Protein AF-A0A7V5STZ0-F1 (afdb_monomer_lite)

pLDDT: mean 76.75, std 22.37, range [34.06, 97.5]

Foldseek 3Di:
DDPPPPPPPPPPPPPPPDPDPDPDDQPCDDPLDGAAEEEAPPAPPVQVVVSQVVQVVCCVVPVHGHHYDNDPDDDDPHYHYTGDPPD

Structure (mmCIF, N/CA/C/O backbone):
data_AF-A0A7V5STZ0-F1
#
_entry.id   AF-A0A7V5STZ0-F1
#
loop_
_atom_site.group_PDB
_atom_site.id
_atom_site.type_symbol
_atom_site.label_atom_id
_atom_site.label_alt_id
_atom_site.label_comp_id
_atom_site.label_asym_id
_atom_site.label_entity_id
_atom_site.label_seq_id
_atom_site.pdbx_PDB_ins_code
_atom_site.Cartn_x
_atom_site.Cartn_y
_atom_site.Cartn_z
_atom_site.occupancy
_atom_site.B_iso_or_equiv
_atom_site.auth_seq_id
_atom_site.auth_comp_id
_atom_site.auth_asym_id
_atom_site.auth_atom_id
_atom_site.pdbx_PDB_model_num
ATOM 1 N N . MET A 1 1 ? 11.338 -18.575 -26.297 1.00 40.81 1 MET A N 1
ATOM 2 C CA . MET A 1 1 ? 11.774 -18.610 -24.882 1.00 40.81 1 MET A CA 1
ATOM 3 C C . MET A 1 1 ? 10.734 -17.906 -24.023 1.00 40.81 1 MET A C 1
ATOM 5 O O . MET A 1 1 ? 10.641 -16.685 -24.066 1.00 40.81 1 MET A O 1
ATOM 9 N N . ARG A 1 2 ? 9.892 -18.672 -23.318 1.00 42.72 2 ARG A N 1
ATOM 10 C CA . ARG A 1 2 ? 8.876 -18.138 -22.401 1.00 42.72 2 ARG A CA 1
ATOM 11 C C . ARG A 1 2 ? 9.593 -17.534 -21.193 1.00 42.72 2 ARG A C 1
ATOM 13 O O . ARG A 1 2 ? 10.190 -18.268 -20.414 1.00 42.72 2 ARG A O 1
ATOM 20 N N . LYS A 1 3 ? 9.582 -16.206 -21.067 1.00 42.00 3 LYS A N 1
ATOM 21 C CA . LYS A 1 3 ? 10.044 -15.526 -19.855 1.00 42.00 3 LYS A CA 1
ATOM 22 C C . LYS A 1 3 ? 8.949 -15.692 -18.808 1.00 42.00 3 LYS A C 1
ATOM 24 O O . LYS A 1 3 ? 8.020 -14.893 -18.749 1.00 42.00 3 LYS A O 1
ATOM 29 N N . THR A 1 4 ? 9.020 -16.783 -18.055 1.00 40.50 4 THR A N 1
ATOM 30 C CA . THR A 1 4 ? 8.225 -16.978 -16.845 1.00 40.50 4 THR A CA 1
ATOM 31 C C . THR A 1 4 ? 8.638 -15.884 -15.867 1.00 40.50 4 THR A C 1
ATOM 33 O O . THR A 1 4 ? 9.675 -15.975 -15.215 1.00 40.50 4 THR A O 1
ATOM 36 N N . ILE A 1 5 ? 7.873 -14.795 -15.850 1.00 47.94 5 ILE A N 1
ATOM 37 C CA . ILE A 1 5 ? 7.970 -13.753 -14.837 1.00 47.94 5 ILE A CA 1
ATOM 38 C C . ILE A 1 5 ? 7.476 -14.398 -13.543 1.00 47.94 5 ILE A C 1
ATOM 40 O O . ILE A 1 5 ? 6.284 -14.571 -13.308 1.00 47.94 5 ILE A O 1
ATOM 44 N N . PHE A 1 6 ? 8.435 -14.857 -12.742 1.00 38.09 6 PHE A N 1
ATOM 45 C CA . PHE A 1 6 ? 8.215 -15.153 -11.338 1.00 38.09 6 PHE A CA 1
ATOM 46 C C . PHE A 1 6 ? 7.937 -13.812 -10.662 1.00 38.09 6 PHE A C 1
ATOM 48 O O . PHE A 1 6 ? 8.852 -13.099 -10.253 1.00 38.09 6 PHE A O 1
ATOM 55 N N . VAL A 1 7 ? 6.659 -13.434 -10.611 1.00 41.97 7 VAL A N 1
ATOM 56 C CA . VAL A 1 7 ? 6.182 -12.445 -9.649 1.00 41.97 7 VAL A CA 1
ATOM 57 C C . VAL A 1 7 ? 6.405 -13.096 -8.292 1.00 41.97 7 VAL A C 1
ATOM 59 O O . VAL A 1 7 ? 5.640 -13.966 -7.881 1.00 41.97 7 VAL A O 1
ATOM 62 N N . TYR A 1 8 ? 7.512 -12.747 -7.637 1.00 37.66 8 TYR A N 1
ATOM 63 C CA . TYR A 1 8 ? 7.699 -13.026 -6.222 1.00 37.66 8 TYR A CA 1
ATOM 64 C C . TYR A 1 8 ? 6.602 -12.244 -5.495 1.00 37.66 8 TYR A C 1
ATOM 66 O O . TYR A 1 8 ? 6.769 -11.078 -5.144 1.00 37.66 8 TYR A O 1
ATOM 74 N N . LEU A 1 9 ? 5.439 -12.877 -5.330 1.00 36.56 9 LEU A N 1
ATOM 75 C CA . LEU A 1 9 ? 4.498 -12.525 -4.285 1.00 36.56 9 LEU A CA 1
ATOM 76 C C . LEU A 1 9 ? 5.275 -12.718 -2.989 1.00 36.56 9 LEU A C 1
ATOM 78 O O . LEU A 1 9 ? 5.423 -13.838 -2.499 1.00 36.56 9 LEU A O 1
ATOM 82 N N . ILE A 1 10 ? 5.847 -11.630 -2.478 1.00 37.53 10 ILE A N 1
ATOM 83 C CA . ILE A 1 10 ? 6.351 -11.593 -1.116 1.00 37.53 10 ILE A CA 1
ATOM 84 C C . ILE A 1 10 ? 5.106 -11.723 -0.239 1.00 37.53 10 ILE A C 1
ATOM 86 O O . ILE A 1 10 ? 4.483 -10.740 0.151 1.00 37.53 10 ILE A O 1
ATOM 90 N N . PHE A 1 11 ? 4.719 -12.966 0.045 1.00 38.94 11 PHE A N 1
ATOM 91 C CA . PHE A 1 11 ? 3.876 -13.312 1.177 1.00 38.94 11 PHE A CA 1
ATOM 92 C C . PHE A 1 11 ? 4.679 -13.013 2.446 1.00 38.94 11 PHE A C 1
ATOM 94 O O . PHE A 1 11 ? 5.179 -13.904 3.123 1.00 38.94 11 PHE A O 1
ATOM 101 N N . ALA A 1 12 ? 4.809 -11.734 2.777 1.00 35.56 12 ALA A N 1
ATOM 102 C CA . ALA A 1 12 ? 5.062 -11.294 4.138 1.00 35.56 12 ALA A CA 1
ATOM 103 C C . ALA A 1 12 ? 3.738 -10.802 4.733 1.00 35.56 12 ALA A C 1
ATOM 105 O O . ALA A 1 12 ? 3.635 -9.705 5.267 1.00 35.56 12 ALA A O 1
ATOM 106 N N . SER A 1 13 ? 2.700 -11.636 4.639 1.00 34.38 13 SER A N 1
ATOM 107 C CA . SER A 1 13 ? 1.583 -11.552 5.571 1.00 34.38 13 SER A CA 1
ATOM 108 C C . SER A 1 13 ? 2.012 -12.261 6.850 1.00 34.38 13 SER A C 1
ATOM 110 O O . SER A 1 13 ? 1.768 -13.452 7.026 1.00 34.38 13 SER A O 1
ATOM 112 N N . ILE A 1 14 ? 2.639 -11.529 7.772 1.00 40.47 14 ILE A N 1
ATOM 113 C CA . ILE A 1 14 ? 2.507 -11.893 9.185 1.00 40.47 14 ILE A CA 1
ATOM 114 C C . ILE A 1 14 ? 1.118 -11.404 9.603 1.00 40.47 14 ILE A C 1
ATOM 116 O O . ILE A 1 14 ? 0.967 -10.360 10.232 1.00 40.47 14 ILE A O 1
ATOM 120 N N . VAL A 1 15 ? 0.075 -12.150 9.227 1.00 40.91 15 VAL A N 1
ATOM 121 C CA . VAL A 1 15 ? -1.234 -12.009 9.867 1.00 40.91 15 VAL A CA 1
ATOM 122 C C . VAL A 1 15 ? -1.149 -12.782 11.173 1.00 40.91 15 VAL A C 1
ATOM 124 O O . VAL A 1 15 ? -1.440 -13.973 11.246 1.00 40.91 15 VAL A O 1
ATOM 127 N N . LYS A 1 16 ? -0.721 -12.093 12.229 1.00 34.06 16 LYS A N 1
ATOM 128 C CA . LYS A 1 16 ? -1.050 -12.492 13.595 1.00 34.06 16 LYS A CA 1
ATOM 129 C C . LYS A 1 16 ? -2.097 -11.504 14.093 1.00 34.06 16 LYS A C 1
ATOM 131 O O . LYS A 1 16 ? -1.764 -10.490 14.695 1.00 34.06 16 LYS A O 1
ATOM 136 N N . SER A 1 17 ? -3.369 -11.793 13.820 1.00 35.50 17 SER A N 1
ATOM 137 C CA . SER A 1 17 ? -4.442 -11.180 14.601 1.00 35.50 17 SER A CA 1
ATOM 138 C C . SER A 1 17 ? -4.376 -11.805 15.992 1.00 35.50 17 SER A C 1
ATOM 140 O O . SER A 1 17 ? -4.792 -12.944 16.196 1.00 35.50 17 SER A O 1
ATOM 142 N N . PHE A 1 18 ? -3.732 -11.108 16.926 1.00 37.41 18 PHE A N 1
ATOM 143 C CA . PHE A 1 18 ? -3.805 -11.442 18.340 1.00 37.41 18 PHE A CA 1
ATOM 144 C C . PHE A 1 18 ? -4.792 -10.478 18.984 1.00 37.41 18 PHE A C 1
ATOM 146 O O . PHE A 1 18 ? -4.552 -9.274 19.046 1.00 37.41 18 PHE A O 1
ATOM 153 N N . CYS A 1 19 ? -5.894 -11.029 19.485 1.00 41.19 19 CYS A N 1
ATOM 154 C CA . CYS A 1 19 ? -6.731 -10.378 20.479 1.00 41.19 19 CYS A CA 1
ATOM 155 C C . CYS A 1 19 ? -5.896 -10.238 21.764 1.00 41.19 19 CYS A C 1
ATOM 157 O O . CYS A 1 19 ? -5.892 -11.118 22.621 1.00 41.19 19 CYS A O 1
ATOM 159 N N . GLY A 1 20 ? -5.092 -9.182 21.847 1.00 41.34 20 GLY A N 1
ATOM 160 C CA . GLY A 1 20 ? -4.205 -8.925 22.972 1.00 41.34 20 GLY A CA 1
ATOM 161 C C . GLY A 1 20 ? -3.464 -7.614 22.765 1.00 41.34 20 GLY A C 1
ATOM 162 O O . GLY A 1 20 ? -2.865 -7.396 21.717 1.00 41.34 20 GLY A O 1
ATOM 163 N N . SER A 1 21 ? -3.530 -6.743 23.766 1.00 50.12 21 SER A N 1
ATOM 164 C CA . SER A 1 21 ? -2.939 -5.404 23.843 1.00 50.12 21 SER A CA 1
ATOM 165 C C . SER A 1 21 ? -1.414 -5.409 23.650 1.00 50.12 21 SER A C 1
ATOM 167 O O . SER A 1 21 ? -0.659 -5.264 24.612 1.00 50.12 21 SER A O 1
ATOM 169 N N . ASN A 1 22 ? -0.940 -5.604 22.420 1.00 50.81 22 ASN A N 1
ATOM 170 C CA . ASN A 1 22 ? 0.480 -5.651 22.093 1.00 50.81 22 ASN A CA 1
ATOM 171 C C . ASN A 1 22 ? 0.869 -4.394 21.312 1.00 50.81 22 ASN A C 1
ATOM 173 O O . ASN A 1 22 ? 0.425 -4.180 20.187 1.00 50.81 22 ASN A O 1
ATOM 177 N N . LYS A 1 23 ? 1.719 -3.559 21.917 1.00 58.94 23 LYS A N 1
ATOM 178 C CA . LYS A 1 23 ? 2.133 -2.229 21.426 1.00 58.94 23 LYS A CA 1
ATOM 179 C C . LYS A 1 23 ? 3.014 -2.253 20.158 1.00 58.94 23 LYS A C 1
ATOM 181 O O . LYS A 1 23 ? 3.581 -1.227 19.805 1.00 58.94 23 LYS A O 1
ATOM 186 N N . TYR A 1 24 ? 3.153 -3.401 19.492 1.00 72.00 24 TYR A N 1
ATOM 187 C CA . TYR A 1 24 ? 4.171 -3.647 18.461 1.00 72.00 24 TYR A CA 1
ATOM 188 C C . TYR A 1 24 ? 3.611 -4.135 17.114 1.00 72.00 24 TYR A C 1
ATOM 190 O O . TYR A 1 24 ? 4.368 -4.625 16.281 1.00 72.00 24 TYR A O 1
ATOM 198 N N . VAL A 1 25 ? 2.299 -4.033 16.881 1.00 81.31 25 VAL A N 1
ATOM 19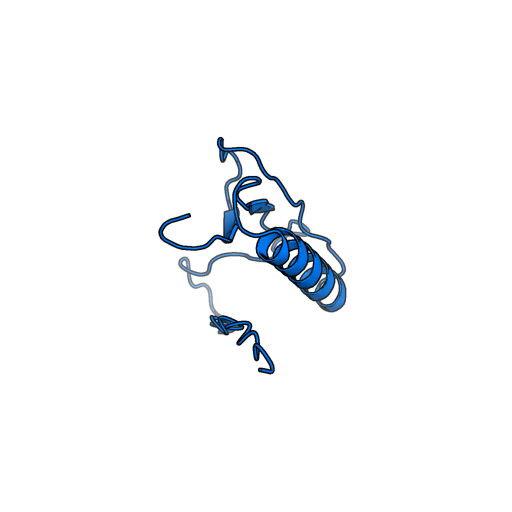9 C CA . VAL A 1 25 ? 1.689 -4.415 15.595 1.00 81.31 25 VAL A CA 1
ATOM 200 C C . VAL A 1 25 ? 1.671 -3.211 14.655 1.00 81.31 25 VAL A C 1
ATOM 202 O O . VAL A 1 25 ? 1.259 -2.124 15.054 1.00 81.31 25 VAL A O 1
ATOM 205 N N . PHE A 1 26 ? 2.100 -3.400 13.405 1.00 84.62 26 PHE A N 1
ATOM 206 C CA . PHE A 1 26 ? 1.967 -2.382 12.364 1.00 84.62 26 PHE A CA 1
ATOM 207 C C . PHE A 1 26 ? 0.507 -2.324 11.877 1.00 84.62 26 PHE A C 1
ATOM 209 O O . PHE A 1 26 ? 0.006 -3.327 11.359 1.00 84.62 26 PHE A O 1
ATOM 216 N N . PRO A 1 27 ? -0.197 -1.191 12.029 1.00 89.06 27 PRO A N 1
ATOM 217 C CA . PRO A 1 27 ? -1.585 -1.082 11.607 1.00 89.06 27 PRO A CA 1
ATOM 218 C C . PRO A 1 27 ? -1.668 -0.878 10.090 1.00 89.06 27 PRO A C 1
ATOM 220 O O . PRO A 1 27 ? -1.378 0.202 9.581 1.00 89.06 27 PRO A O 1
ATOM 223 N N . ILE A 1 28 ? -2.103 -1.914 9.366 1.00 90.31 28 ILE A N 1
ATOM 224 C CA . ILE A 1 28 ? -2.433 -1.799 7.934 1.00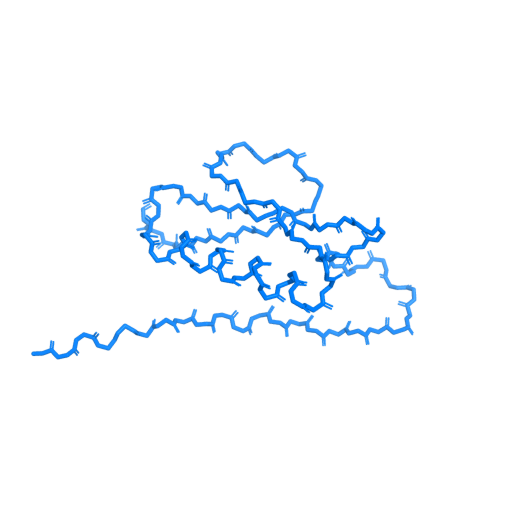 90.31 28 ILE A CA 1
ATOM 225 C C . ILE A 1 28 ? -3.736 -1.016 7.767 1.00 90.31 28 ILE A C 1
ATOM 227 O O . ILE A 1 28 ? -3.797 -0.087 6.970 1.00 90.31 28 ILE A O 1
ATOM 231 N N . VAL A 1 29 ? -4.760 -1.360 8.552 1.00 90.62 29 VAL A N 1
ATOM 232 C CA . VAL A 1 29 ? -5.990 -0.579 8.695 1.00 90.62 29 VAL A CA 1
ATOM 233 C C . VAL A 1 29 ? -6.351 -0.520 10.177 1.00 90.62 29 VAL A C 1
ATOM 235 O O . VAL A 1 29 ? -6.454 -1.559 10.827 1.00 90.62 29 VAL A O 1
ATOM 238 N N . SER A 1 30 ? -6.524 0.685 10.718 1.00 88.44 30 SER A N 1
ATOM 239 C CA . SER A 1 30 ? -6.979 0.932 12.095 1.00 88.44 30 SER A CA 1
ATOM 240 C C . SER A 1 30 ? -7.840 2.183 12.134 1.00 88.44 30 SER A C 1
ATOM 242 O O . SER A 1 30 ? -7.566 3.136 11.410 1.00 88.44 30 SER A O 1
ATOM 244 N N . ASP A 1 31 ? -8.878 2.197 12.971 1.00 85.19 31 ASP A N 1
ATOM 245 C CA . ASP A 1 31 ? -9.721 3.380 13.213 1.00 85.19 31 ASP A CA 1
ATOM 246 C C . ASP A 1 31 ? -10.193 4.082 11.928 1.00 85.19 31 ASP A C 1
ATOM 248 O O . ASP A 1 31 ? -10.189 5.308 11.813 1.00 85.19 31 ASP A O 1
ATOM 252 N N . LYS A 1 32 ? -10.597 3.277 10.936 1.00 85.75 32 LYS A N 1
ATOM 253 C CA . LYS A 1 32 ? -11.044 3.718 9.604 1.00 85.75 32 LYS A CA 1
ATOM 254 C C . LYS A 1 32 ? -9.978 4.419 8.749 1.00 85.75 32 LYS A C 1
ATOM 256 O O . LYS A 1 32 ? -10.316 5.118 7.797 1.00 85.75 32 LYS A O 1
ATOM 261 N N . LYS A 1 33 ? -8.698 4.233 9.063 1.00 88.69 33 LYS A N 1
ATOM 262 C CA . LYS A 1 33 ? -7.563 4.730 8.281 1.00 88.69 33 LYS A CA 1
ATOM 263 C C . LYS A 1 33 ? -6.710 3.567 7.806 1.00 88.69 33 LYS A C 1
ATOM 265 O O . LYS A 1 33 ? -6.373 2.687 8.593 1.00 88.69 33 LYS A O 1
ATOM 270 N N . ALA A 1 34 ? -6.353 3.593 6.529 1.00 92.69 34 ALA A N 1
ATOM 271 C CA . ALA A 1 34 ? -5.398 2.665 5.946 1.00 92.69 34 ALA A CA 1
ATOM 272 C C . ALA A 1 34 ? -3.990 3.278 5.916 1.00 92.69 34 ALA A C 1
ATOM 274 O O . ALA A 1 34 ? -3.839 4.491 5.751 1.00 92.69 34 ALA A O 1
ATOM 275 N N . ALA A 1 35 ? -2.968 2.438 6.065 1.00 92.88 35 ALA A N 1
ATOM 276 C CA . ALA A 1 35 ? -1.580 2.806 5.814 1.00 92.88 35 ALA A CA 1
ATOM 277 C C . ALA A 1 35 ? -1.392 3.182 4.338 1.00 92.88 35 ALA A C 1
ATOM 279 O O . ALA A 1 35 ? -1.952 2.539 3.452 1.00 92.88 35 ALA A O 1
ATOM 280 N N . VAL A 1 36 ? -0.588 4.209 4.070 1.00 94.00 36 VAL A N 1
ATOM 281 C CA . VAL A 1 36 ? -0.359 4.704 2.704 1.00 94.00 36 VAL A CA 1
ATOM 282 C C . VAL A 1 36 ? 0.656 3.814 1.994 1.00 94.00 36 VAL A C 1
ATOM 284 O O . VAL A 1 36 ? 1.699 3.478 2.560 1.00 94.00 36 VAL A O 1
ATOM 287 N N . ILE A 1 37 ? 0.378 3.438 0.749 1.00 94.75 37 ILE A N 1
ATOM 288 C CA . ILE A 1 37 ? 1.286 2.633 -0.069 1.00 94.75 37 ILE A CA 1
ATOM 289 C C . ILE A 1 37 ? 2.197 3.569 -0.857 1.00 94.75 37 ILE A C 1
ATOM 291 O O . ILE A 1 37 ? 1.733 4.425 -1.605 1.00 94.75 37 ILE A O 1
ATOM 295 N N . TYR A 1 38 ? 3.503 3.390 -0.714 1.00 94.06 38 TYR A N 1
ATOM 296 C CA . TYR A 1 38 ? 4.521 4.117 -1.454 1.00 94.06 38 TYR A CA 1
ATOM 297 C C . TYR A 1 38 ? 5.248 3.188 -2.415 1.00 94.06 38 TYR A C 1
ATOM 299 O O . TYR A 1 38 ? 5.679 2.106 -2.024 1.00 94.06 38 TYR A O 1
ATOM 307 N N . PHE A 1 39 ? 5.444 3.638 -3.650 1.00 91.12 39 PHE A N 1
ATOM 308 C CA . PHE A 1 39 ? 6.331 2.972 -4.600 1.00 91.12 39 PHE A CA 1
ATOM 309 C C . PHE A 1 39 ? 7.201 3.985 -5.342 1.00 91.12 39 PHE A C 1
ATOM 311 O O . PHE A 1 39 ? 6.820 5.146 -5.488 1.00 91.12 39 PHE A O 1
ATOM 318 N N . ASP A 1 40 ? 8.372 3.572 -5.823 1.00 88.94 40 ASP A N 1
ATOM 319 C CA . ASP A 1 40 ? 9.179 4.448 -6.675 1.00 88.94 40 ASP A CA 1
ATOM 320 C C . ASP A 1 40 ? 8.611 4.456 -8.102 1.00 88.94 40 ASP A C 1
ATOM 322 O O . ASP A 1 40 ? 8.477 3.416 -8.746 1.00 88.94 40 ASP A O 1
ATOM 326 N N . ILE A 1 41 ? 8.291 5.645 -8.622 1.00 88.75 41 ILE A N 1
ATOM 327 C CA . ILE A 1 41 ? 7.812 5.818 -10.001 1.00 88.75 41 ILE A CA 1
ATOM 328 C C . ILE A 1 41 ? 8.838 5.354 -11.045 1.00 88.75 41 ILE A C 1
ATOM 330 O O . ILE A 1 41 ? 8.461 4.988 -12.158 1.00 88.75 41 ILE A O 1
ATOM 334 N N . ASN A 1 42 ? 10.125 5.359 -10.690 1.00 89.12 42 ASN A N 1
ATOM 335 C CA . ASN A 1 42 ? 11.213 4.899 -11.549 1.00 89.12 42 ASN A CA 1
ATOM 336 C C . ASN A 1 42 ? 11.399 3.378 -11.485 1.00 89.12 42 ASN A C 1
ATOM 338 O O . ASN A 1 42 ? 12.163 2.822 -12.279 1.00 89.12 42 ASN A O 1
ATOM 342 N N . ASP A 1 43 ? 10.694 2.688 -10.583 1.00 87.69 43 ASP A N 1
ATOM 343 C CA . ASP A 1 43 ? 10.764 1.240 -10.466 1.00 87.69 43 ASP A CA 1
ATOM 344 C C . ASP A 1 43 ? 10.126 0.542 -11.682 1.00 87.69 43 ASP A C 1
ATOM 346 O O . ASP A 1 43 ? 9.736 1.149 -12.686 1.00 87.69 43 ASP A O 1
ATOM 350 N N . TYR A 1 44 ? 10.128 -0.788 -11.728 1.00 89.88 44 TYR A N 1
ATOM 351 C CA . TYR A 1 44 ? 9.485 -1.517 -12.812 1.00 89.88 44 TYR A CA 1
ATOM 352 C C . 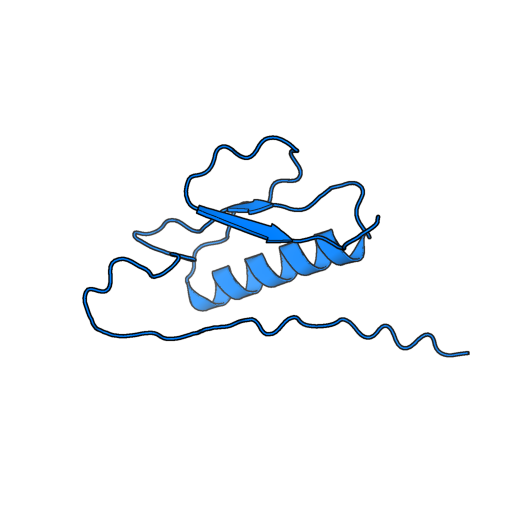TYR A 1 44 ? 7.995 -1.204 -12.817 1.00 89.88 44 TYR A C 1
ATOM 354 O O . TYR A 1 44 ? 7.356 -1.179 -11.775 1.00 89.88 44 TYR A O 1
ATOM 362 N N . LYS A 1 45 ? 7.411 -1.040 -14.009 1.00 90.12 45 LYS A N 1
ATOM 363 C CA . LYS A 1 45 ? 5.971 -0.780 -14.171 1.00 90.12 45 LYS A CA 1
ATOM 364 C C . LYS A 1 45 ? 5.098 -1.777 -13.395 1.00 90.12 45 LYS A C 1
ATOM 366 O O . LYS A 1 45 ? 4.036 -1.416 -12.904 1.00 90.12 45 LYS A O 1
ATOM 371 N N . VAL A 1 46 ? 5.565 -3.021 -13.268 1.00 91.94 46 VAL A N 1
ATOM 372 C CA . VAL A 1 46 ? 4.886 -4.068 -12.494 1.00 91.94 46 VAL A CA 1
ATOM 373 C C . VAL A 1 46 ? 4.771 -3.740 -11.006 1.00 91.94 46 VAL A C 1
ATOM 375 O O . VAL A 1 46 ? 3.815 -4.180 -10.392 1.00 91.94 46 VAL A O 1
ATOM 378 N N . VAL A 1 47 ? 5.673 -2.937 -10.436 1.00 91.44 47 VAL A N 1
ATOM 379 C CA . VAL A 1 47 ? 5.602 -2.497 -9.036 1.00 91.44 47 VAL A CA 1
ATOM 380 C C . VAL A 1 47 ? 4.377 -1.619 -8.814 1.00 91.44 47 VAL A C 1
ATOM 382 O O . VAL A 1 47 ? 3.601 -1.901 -7.912 1.00 91.44 47 VAL A O 1
ATOM 385 N N . GLY A 1 48 ? 4.133 -0.632 -9.682 1.00 93.19 48 GLY A N 1
ATOM 386 C CA . GLY A 1 48 ? 2.921 0.191 -9.603 1.00 93.19 48 GLY A CA 1
ATOM 387 C C . GLY A 1 48 ? 1.637 -0.630 -9.768 1.00 93.19 48 GLY A C 1
ATOM 388 O O . GLY A 1 48 ? 0.667 -0.405 -9.052 1.00 93.19 48 GLY A O 1
ATOM 389 N N . ILE A 1 49 ? 1.647 -1.634 -10.656 1.00 94.38 49 ILE A N 1
ATOM 390 C CA . ILE A 1 49 ? 0.513 -2.562 -10.826 1.00 94.38 49 ILE A CA 1
ATOM 391 C C . ILE A 1 49 ? 0.285 -3.375 -9.546 1.00 94.38 49 ILE A C 1
ATOM 393 O O . ILE A 1 49 ? -0.843 -3.467 -9.076 1.00 94.38 49 ILE A O 1
ATOM 397 N N . SER A 1 50 ? 1.343 -3.936 -8.962 1.00 94.81 50 SER A N 1
ATOM 398 C CA . SER A 1 50 ? 1.253 -4.698 -7.715 1.00 94.81 50 SER A CA 1
ATOM 399 C C . SER A 1 50 ? 0.774 -3.841 -6.541 1.00 94.81 50 SER A C 1
ATOM 401 O O . SER A 1 50 ? -0.017 -4.326 -5.737 1.00 94.81 50 SER A O 1
ATOM 403 N N . SER A 1 51 ? 1.195 -2.575 -6.456 1.00 94.75 51 SER A N 1
ATOM 404 C CA . SER A 1 51 ? 0.708 -1.622 -5.449 1.00 94.75 51 SER A CA 1
ATOM 405 C C . 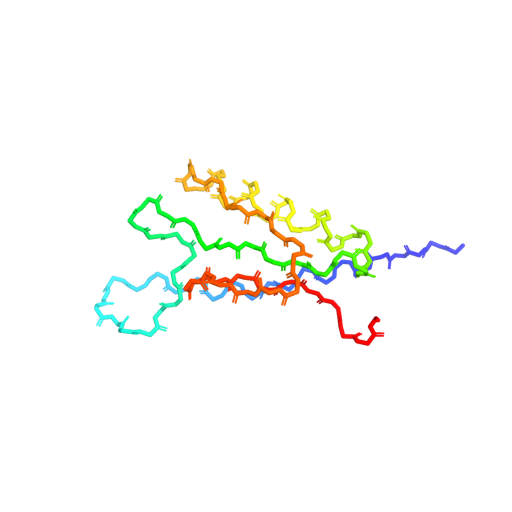SER A 1 51 ? -0.801 -1.390 -5.562 1.00 94.75 51 SER A C 1
ATOM 407 O O . SER A 1 51 ? -1.495 -1.392 -4.549 1.00 94.75 51 SER A O 1
ATOM 409 N N . GLU A 1 52 ? -1.317 -1.237 -6.785 1.00 96.38 52 GLU A N 1
ATOM 410 C CA . GLU A 1 52 ? -2.754 -1.072 -7.037 1.00 96.38 52 GLU A CA 1
ATOM 411 C C . GLU A 1 52 ? -3.542 -2.343 -6.699 1.00 96.38 52 GLU A C 1
ATOM 413 O O . GLU A 1 52 ? -4.588 -2.272 -6.058 1.00 96.38 52 GLU A O 1
ATOM 418 N N . LEU A 1 53 ? -3.027 -3.516 -7.083 1.00 97.50 53 LEU A N 1
ATOM 419 C CA . LEU A 1 53 ? -3.647 -4.797 -6.736 1.00 97.50 53 LEU A CA 1
ATOM 420 C C . LEU A 1 53 ? -3.722 -4.984 -5.216 1.00 97.50 53 LEU A C 1
ATOM 422 O O . LEU A 1 53 ? -4.791 -5.298 -4.701 1.00 97.50 53 LEU A O 1
ATOM 426 N N . LEU A 1 54 ? -2.638 -4.689 -4.493 1.00 95.44 54 LEU A N 1
ATOM 427 C CA . LEU A 1 54 ? -2.629 -4.748 -3.032 1.00 95.44 54 LEU A CA 1
ATOM 428 C C . LEU A 1 54 ? -3.634 -3.768 -2.405 1.00 95.44 54 LEU A C 1
ATOM 430 O O . LEU A 1 54 ? -4.308 -4.122 -1.439 1.00 95.44 54 LEU A O 1
ATOM 434 N N . ALA A 1 55 ? -3.751 -2.546 -2.935 1.00 96.19 55 ALA A N 1
ATOM 435 C CA . ALA A 1 55 ? -4.722 -1.571 -2.442 1.00 96.19 55 ALA A CA 1
ATOM 436 C C . ALA A 1 55 ? -6.166 -2.072 -2.600 1.00 96.19 55 ALA A C 1
ATOM 438 O O . ALA A 1 55 ? -6.965 -1.931 -1.674 1.00 96.19 55 ALA A O 1
ATOM 439 N N . ASN A 1 56 ? -6.480 -2.690 -3.741 1.00 97.12 56 ASN A N 1
ATOM 440 C CA . ASN A 1 56 ? -7.795 -3.278 -4.003 1.00 97.12 56 ASN A CA 1
ATOM 441 C C . ASN A 1 56 ? -8.073 -4.486 -3.098 1.00 97.12 56 ASN A C 1
ATOM 443 O O . ASN A 1 56 ? -9.185 -4.626 -2.595 1.00 97.12 56 ASN A O 1
ATOM 447 N N . ASP A 1 57 ? -7.071 -5.327 -2.833 1.00 95.19 57 ASP A N 1
ATOM 448 C CA . ASP A 1 57 ? -7.219 -6.448 -1.900 1.00 95.19 57 ASP A CA 1
ATOM 449 C C . ASP A 1 57 ? -7.518 -5.940 -0.478 1.00 95.19 57 ASP A C 1
ATOM 451 O O . ASP A 1 57 ? -8.448 -6.428 0.171 1.00 95.19 57 ASP A O 1
ATOM 455 N N . ILE A 1 58 ? -6.799 -4.908 -0.013 1.00 93.31 58 ILE A N 1
ATOM 456 C CA . ILE A 1 58 ? -7.053 -4.270 1.290 1.00 93.31 58 ILE A CA 1
ATOM 457 C C . ILE A 1 58 ? -8.462 -3.666 1.334 1.00 93.31 58 ILE A C 1
ATOM 459 O O . ILE A 1 58 ? -9.179 -3.870 2.318 1.00 93.31 58 ILE A O 1
ATOM 463 N N . GLU A 1 59 ? -8.891 -2.975 0.279 1.00 95.62 59 GLU A N 1
ATOM 464 C CA . GLU A 1 59 ? -10.253 -2.445 0.173 1.00 95.62 59 GLU A CA 1
ATOM 465 C C . GLU A 1 59 ? -11.302 -3.562 0.220 1.00 95.62 59 GLU A C 1
ATOM 467 O O . GLU A 1 59 ? -12.282 -3.443 0.948 1.00 95.62 59 GLU A O 1
ATOM 472 N N . SER A 1 60 ? -11.087 -4.676 -0.481 1.00 95.50 60 SER A N 1
ATOM 473 C CA . SER A 1 60 ? -12.053 -5.782 -0.521 1.00 95.50 60 SER A CA 1
ATOM 474 C C . SER A 1 60 ? -12.291 -6.428 0.851 1.00 95.50 60 SER A C 1
ATOM 476 O O . SER A 1 60 ? -13.401 -6.874 1.141 1.00 95.50 60 SER A O 1
ATOM 478 N N . ILE A 1 61 ? -11.267 -6.447 1.713 1.00 94.38 61 ILE A N 1
ATOM 479 C CA . ILE A 1 61 ? -11.332 -7.048 3.052 1.00 94.38 61 ILE A CA 1
ATOM 480 C C . ILE A 1 61 ? -11.816 -6.036 4.096 1.00 94.38 61 ILE A C 1
ATOM 482 O O . ILE A 1 61 ? -12.502 -6.407 5.049 1.00 94.38 61 ILE A O 1
ATOM 486 N N . THR A 1 62 ? -11.438 -4.764 3.954 1.00 89.38 62 THR A N 1
ATOM 487 C CA . THR A 1 62 ? -11.632 -3.749 5.006 1.00 89.38 62 THR A CA 1
ATOM 488 C C . THR A 1 62 ? -12.675 -2.684 4.669 1.00 89.38 62 THR A C 1
ATOM 490 O O . THR A 1 62 ? -13.094 -1.940 5.555 1.00 89.38 62 THR A O 1
ATOM 493 N N . GLY A 1 63 ? -13.088 -2.587 3.405 1.00 92.56 63 GLY A N 1
ATOM 494 C CA . GLY A 1 63 ? -13.926 -1.514 2.863 1.00 92.56 63 GLY A CA 1
ATOM 495 C C . GLY A 1 63 ? -13.214 -0.163 2.731 1.00 92.56 63 GLY A C 1
ATOM 496 O O . GLY A 1 63 ? -13.867 0.835 2.435 1.00 92.56 63 GLY A O 1
ATOM 497 N N . ILE A 1 64 ? -11.903 -0.097 2.994 1.00 93.00 64 ILE A N 1
ATOM 498 C CA . ILE A 1 64 ? -11.120 1.143 2.988 1.00 93.00 64 ILE A CA 1
ATOM 499 C C . ILE A 1 64 ? -9.956 0.984 2.021 1.00 93.00 64 ILE A C 1
ATOM 501 O O . ILE A 1 64 ? -9.074 0.154 2.239 1.00 93.00 64 ILE A O 1
ATOM 505 N N . LYS A 1 65 ? -9.928 1.813 0.976 1.00 95.75 65 LYS A N 1
ATOM 506 C CA . LYS A 1 65 ? -8.840 1.810 0.000 1.00 95.75 65 LYS A CA 1
ATOM 507 C C . LYS A 1 65 ? -7.631 2.613 0.501 1.00 95.75 65 LYS A C 1
ATOM 509 O O . LYS A 1 65 ? -7.783 3.802 0.794 1.00 95.75 65 LYS A O 1
ATOM 514 N N . PRO A 1 66 ? -6.432 2.006 0.585 1.00 95.38 66 PRO A N 1
ATOM 515 C CA . PRO A 1 66 ? -5.189 2.730 0.828 1.00 95.38 66 PRO A CA 1
ATOM 516 C C . PRO A 1 66 ? -4.914 3.782 -0.247 1.00 95.38 66 PRO A C 1
ATOM 518 O O . PRO A 1 66 ? -5.110 3.535 -1.436 1.00 95.38 66 PRO A O 1
ATOM 521 N N . GLU A 1 67 ? -4.391 4.936 0.160 1.00 95.69 67 GLU A N 1
ATOM 522 C CA . GLU A 1 67 ? -3.835 5.902 -0.786 1.00 95.69 67 GLU A CA 1
ATOM 523 C C . GLU A 1 67 ? -2.508 5.366 -1.340 1.00 95.69 67 GLU A C 1
ATOM 525 O O . GLU A 1 67 ? -1.699 4.813 -0.592 1.00 95.69 67 GLU A O 1
ATOM 530 N N . ILE A 1 68 ? -2.269 5.546 -2.641 1.00 95.12 68 ILE A N 1
ATOM 531 C CA . ILE A 1 68 ? -1.014 5.168 -3.293 1.00 95.12 68 ILE A CA 1
ATOM 532 C C . ILE A 1 68 ? -0.264 6.436 -3.693 1.00 95.12 68 ILE A C 1
ATOM 534 O O . ILE A 1 68 ? -0.784 7.271 -4.434 1.00 95.12 68 ILE A O 1
ATOM 538 N N . LYS A 1 69 ? 0.980 6.571 -3.232 1.00 93.81 69 LYS A N 1
ATOM 539 C CA . LYS A 1 69 ? 1.863 7.703 -3.524 1.00 93.81 69 LYS A CA 1
ATOM 540 C C . LYS A 1 69 ? 3.139 7.227 -4.204 1.00 93.81 69 LYS A C 1
ATOM 542 O O . LYS A 1 69 ? 3.687 6.177 -3.888 1.00 93.81 69 LYS A O 1
ATOM 547 N N . SER A 1 70 ? 3.659 8.057 -5.102 1.00 88.94 70 SER A N 1
ATOM 548 C CA . SER A 1 70 ? 4.945 7.826 -5.770 1.00 88.94 70 SER A CA 1
ATOM 549 C C . SER A 1 70 ? 5.993 8.898 -5.446 1.00 88.94 70 SER A C 1
ATOM 551 O O . SER A 1 70 ? 6.921 9.148 -6.215 1.00 88.94 70 SER A O 1
ATOM 553 N N . SER A 1 71 ? 5.806 9.600 -4.324 1.00 79.88 71 SER A N 1
ATOM 554 C CA . SER A 1 71 ? 6.688 10.676 -3.865 1.00 79.88 71 SER A CA 1
ATOM 555 C C . SER A 1 71 ? 7.895 10.119 -3.115 1.00 79.88 71 SER A C 1
ATOM 557 O O . SER A 1 71 ? 7.759 9.218 -2.292 1.00 79.88 71 SER A O 1
ATOM 559 N N . LYS A 1 72 ? 9.068 10.735 -3.315 1.00 74.19 72 LYS A N 1
ATOM 560 C CA . LYS A 1 72 ? 10.285 10.444 -2.535 1.00 74.19 72 LYS A CA 1
ATOM 561 C C . LYS A 1 72 ? 10.183 10.885 -1.074 1.00 74.19 72 LYS A C 1
ATOM 563 O O . LYS A 1 72 ? 10.959 10.428 -0.241 1.00 74.19 72 LYS A O 1
ATOM 568 N N . LYS A 1 73 ? 9.260 11.798 -0.757 1.00 82.88 73 LYS A N 1
ATOM 569 C CA . LYS A 1 73 ? 9.051 12.283 0.607 1.00 82.88 73 LYS A CA 1
ATOM 570 C C . LYS A 1 73 ? 7.900 11.519 1.254 1.00 82.88 73 LYS A C 1
ATOM 572 O O . LYS A 1 73 ? 6.748 11.651 0.838 1.00 82.88 73 LYS A O 1
ATOM 577 N N . ILE A 1 74 ? 8.239 10.766 2.292 1.00 85.62 74 ILE A N 1
ATOM 578 C CA . ILE A 1 74 ? 7.297 10.030 3.129 1.00 85.62 74 ILE A CA 1
ATOM 579 C C . ILE A 1 74 ? 6.986 10.891 4.355 1.00 85.62 74 ILE A C 1
ATOM 581 O O . ILE A 1 74 ? 7.895 11.250 5.102 1.00 85.62 74 ILE A O 1
ATOM 585 N N . CYS A 1 75 ? 5.717 11.257 4.530 1.00 81.81 75 CYS A N 1
ATOM 586 C CA . CYS A 1 75 ? 5.256 12.087 5.651 1.00 81.81 75 CYS A CA 1
ATOM 587 C C . CYS A 1 75 ? 4.208 11.379 6.522 1.00 81.81 75 CYS A C 1
ATOM 589 O O . CYS 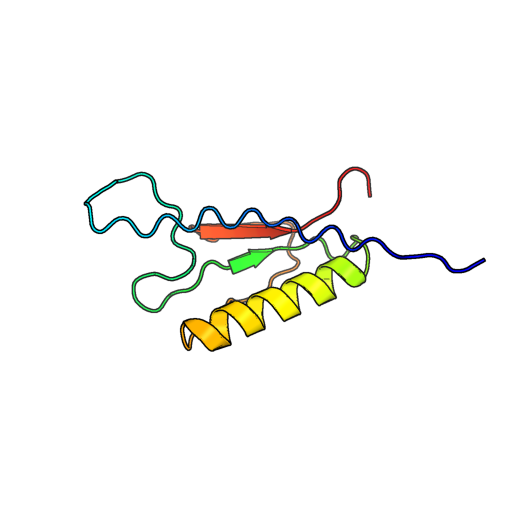A 1 75 ? 3.849 11.898 7.576 1.00 81.81 75 CYS A O 1
ATOM 591 N N . ASP A 1 76 ? 3.689 10.238 6.070 1.00 87.19 76 ASP A N 1
ATOM 592 C CA . ASP A 1 76 ? 2.623 9.511 6.749 1.00 87.19 76 ASP A CA 1
ATOM 593 C C . ASP A 1 76 ? 3.184 8.644 7.886 1.00 87.19 76 ASP A C 1
ATOM 595 O O . ASP A 1 76 ? 4.283 8.098 7.797 1.00 87.19 76 ASP A O 1
ATOM 599 N N . GLN A 1 77 ? 2.415 8.512 8.970 1.00 84.19 77 GLN A N 1
ATOM 600 C CA . GLN A 1 77 ? 2.834 7.783 10.172 1.00 84.19 77 GLN A CA 1
ATOM 601 C C . GLN A 1 77 ? 2.993 6.275 9.927 1.00 84.19 77 GLN A C 1
ATOM 603 O O . GLN A 1 77 ? 3.900 5.652 10.475 1.00 84.19 77 GLN A O 1
ATOM 608 N N . TYR A 1 78 ? 2.107 5.693 9.115 1.00 88.38 78 TYR A N 1
ATOM 609 C CA . TYR A 1 78 ? 2.114 4.276 8.768 1.00 88.38 78 TYR A CA 1
ATOM 610 C C . TYR A 1 78 ? 2.111 4.129 7.256 1.00 88.38 78 TYR A C 1
ATOM 612 O O . TYR A 1 78 ? 1.182 4.581 6.582 1.00 88.38 78 TYR A O 1
ATOM 620 N N . VAL A 1 79 ? 3.165 3.503 6.736 1.00 92.25 79 VAL A N 1
ATOM 621 C CA . VAL A 1 79 ? 3.387 3.366 5.299 1.00 92.25 79 VAL A CA 1
ATOM 622 C C . VAL A 1 79 ? 3.847 1.972 4.917 1.00 92.25 79 VAL A C 1
ATOM 624 O O . VAL A 1 79 ? 4.609 1.334 5.642 1.00 92.25 79 VAL A O 1
ATOM 627 N N . ILE A 1 80 ? 3.400 1.523 3.751 1.00 92.44 80 ILE A N 1
ATOM 628 C CA . ILE A 1 80 ? 3.846 0.292 3.104 1.00 92.44 80 ILE A CA 1
ATOM 629 C C . ILE A 1 80 ? 4.723 0.714 1.931 1.00 92.44 80 ILE A C 1
ATOM 631 O O . ILE A 1 80 ? 4.230 1.331 0.994 1.00 92.44 80 ILE A O 1
ATOM 635 N N . ILE A 1 81 ? 6.018 0.412 1.979 1.00 92.50 81 ILE A N 1
ATOM 636 C CA . ILE A 1 81 ? 6.961 0.774 0.913 1.00 92.50 81 ILE A CA 1
ATOM 637 C C . ILE A 1 81 ? 7.187 -0.450 0.028 1.00 92.50 81 ILE A C 1
ATOM 639 O O . ILE A 1 81 ? 7.578 -1.508 0.520 1.00 92.50 81 ILE A O 1
ATOM 643 N N . ILE A 1 82 ? 6.951 -0.296 -1.272 1.00 90.81 82 ILE A N 1
ATOM 644 C CA . ILE A 1 82 ? 7.078 -1.352 -2.274 1.00 90.81 82 ILE A CA 1
ATOM 645 C C . ILE A 1 82 ? 8.098 -0.908 -3.317 1.00 90.81 82 ILE A C 1
ATOM 647 O O . ILE A 1 82 ? 7.982 0.164 -3.908 1.00 90.81 82 ILE A O 1
ATOM 651 N N . GLY A 1 83 ? 9.094 -1.751 -3.562 1.00 88.81 83 GLY A N 1
ATOM 652 C CA . GLY A 1 83 ? 10.099 -1.502 -4.581 1.00 88.81 83 GLY A CA 1
ATOM 653 C C . GLY A 1 83 ? 11.017 -2.694 -4.792 1.00 88.81 83 GLY A C 1
ATOM 654 O O . GLY A 1 83 ? 10.937 -3.703 -4.085 1.00 88.81 83 GLY A O 1
ATOM 655 N N . THR A 1 84 ? 11.888 -2.575 -5.782 1.00 88.06 84 THR A N 1
ATOM 656 C CA . THR A 1 84 ? 12.938 -3.537 -6.089 1.00 88.06 84 THR A CA 1
ATOM 657 C C . THR A 1 84 ? 14.295 -3.007 -5.645 1.00 88.06 84 THR A C 1
ATOM 659 O O . THR A 1 84 ? 14.553 -1.806 -5.616 1.00 88.06 84 THR A O 1
ATOM 662 N N . LEU A 1 85 ? 15.183 -3.921 -5.256 1.00 85.44 85 LEU A N 1
ATOM 663 C CA . LEU A 1 85 ? 16.566 -3.566 -4.958 1.00 85.44 85 LEU A CA 1
ATOM 664 C C . LEU A 1 85 ? 17.335 -3.382 -6.273 1.00 85.44 85 LEU A C 1
ATOM 666 O O . LEU A 1 85 ? 17.241 -4.230 -7.161 1.00 85.44 85 LEU A O 1
ATOM 670 N N . ASN A 1 86 ? 18.156 -2.331 -6.341 1.00 73.38 86 ASN A N 1
ATOM 671 C CA . ASN A 1 86 ? 19.100 -2.050 -7.435 1.00 73.38 86 ASN A CA 1
ATOM 672 C C . ASN A 1 86 ? 18.469 -1.668 -8.784 1.00 73.38 86 ASN A C 1
ATOM 674 O O . ASN A 1 86 ? 19.003 -2.038 -9.833 1.00 73.38 86 ASN A O 1
ATOM 678 N N . LYS A 1 87 ? 17.352 -0.940 -8.761 1.00 57.56 87 LYS A N 1
ATOM 679 C CA . LYS A 1 87 ? 16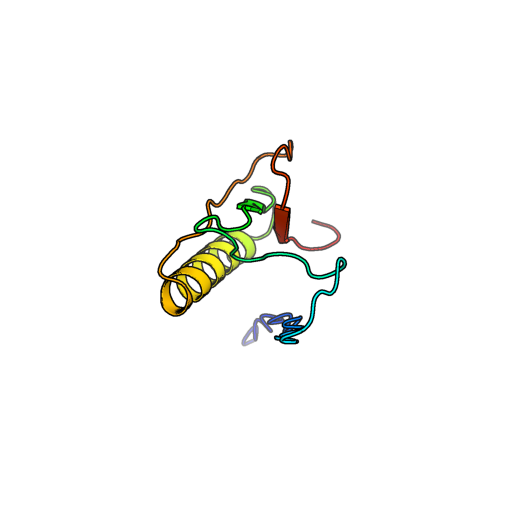.822 -0.276 -9.952 1.00 57.56 87 LYS A CA 1
ATOM 680 C C . LYS A 1 87 ? 17.268 1.182 -10.042 1.00 57.56 87 LYS A C 1
ATOM 682 O O . LYS A 1 87 ? 17.366 1.827 -8.977 1.00 57.56 87 LYS A O 1
#

Sequence (87 aa):
MRKTIFVYLIFASIVKSFCGSNKYVFPIVSDKKAAVIYFDINDYKVVGISSELLANDIESITGIKPEIKSSKKICDQYVIIIGTLNK

Secondary structure (DSSP, 8-state):
------------------SS--TT---SEETTEEPEEEE-TTS-HHHHHHHHHHHHHHHHHHS-PPPEE--S----SSEEEE--TT-

Radius of gyration: 14.64 Å; chains: 1; bounding box: 33×31×49 Å